Protein AF-A0A350PKV4-F1 (afdb_monomer_lite)

Radius of gyration: 9.42 Å; chains: 1; bounding box: 24×14×22 Å

Secondary structure (DSSP, 8-state):
--EEEEETTTSHHHHHHHHHHHHTT-EEEEE-S-SHHHHHHHHH--

Sequence (46 aa):
MKTIVITGASKGIGFETALSLLNQGCYVVAIARSSEELEQLRSQSS

pLDDT: mean 90.66, std 8.41, range [57.12, 97.62]

Structure (mmCIF, N/CA/C/O backbone):
data_AF-A0A350PKV4-F1
#
_entry.id   AF-A0A350PKV4-F1
#
loop_
_atom_site.group_PDB
_atom_site.id
_atom_site.type_symbol
_atom_site.label_atom_id
_atom_site.label_alt_id
_atom_site.label_comp_id
_atom_site.label_asym_id
_atom_site.label_entity_id
_atom_site.label_seq_id
_atom_site.pdbx_PDB_ins_code
_atom_site.Cartn_x
_atom_site.Cartn_y
_atom_site.Cartn_z
_atom_site.occupancy
_atom_site.B_iso_or_equiv
_atom_site.auth_seq_id
_atom_site.auth_comp_id
_atom_site.auth_asym_id
_atom_site.auth_atom_id
_atom_site.pdbx_PDB_model_num
ATOM 1 N N . MET A 1 1 ? -16.748 -3.292 9.466 1.00 80.94 1 MET A N 1
ATOM 2 C CA . MET A 1 1 ? -15.435 -3.297 8.785 1.00 80.94 1 MET A CA 1
ATOM 3 C C . MET A 1 1 ? -15.671 -3.525 7.299 1.00 80.94 1 MET A C 1
ATOM 5 O O . MET A 1 1 ? -16.388 -4.462 6.973 1.00 80.94 1 MET A O 1
ATOM 9 N N . LYS A 1 2 ? -15.179 -2.642 6.420 1.00 94.94 2 LYS A N 1
ATOM 10 C CA . LYS A 1 2 ? -15.329 -2.779 4.959 1.00 94.94 2 LYS A CA 1
ATOM 11 C C . LYS A 1 2 ? -14.056 -3.393 4.373 1.00 94.94 2 LYS A C 1
ATOM 13 O O . LYS A 1 2 ? -12.965 -2.985 4.768 1.00 94.94 2 LYS A O 1
ATOM 18 N N . THR A 1 3 ? -14.218 -4.332 3.443 1.00 97.50 3 THR A N 1
ATOM 19 C CA . THR A 1 3 ? -13.119 -4.953 2.691 1.00 97.50 3 THR A CA 1
ATOM 20 C C . THR A 1 3 ? -13.067 -4.373 1.287 1.00 97.50 3 THR A C 1
ATOM 22 O O . THR A 1 3 ? -14.088 -4.355 0.599 1.00 97.50 3 THR A O 1
ATOM 25 N N . ILE A 1 4 ? -11.896 -3.903 0.866 1.00 97.62 4 ILE A N 1
ATOM 26 C CA . ILE A 1 4 ? -11.699 -3.220 -0.416 1.00 97.62 4 ILE A CA 1
ATOM 27 C C . ILE A 1 4 ? -10.553 -3.893 -1.166 1.00 97.62 4 ILE A C 1
ATOM 29 O O . ILE A 1 4 ? -9.481 -4.100 -0.606 1.00 97.62 4 ILE A O 1
ATOM 33 N N . VAL A 1 5 ? -10.776 -4.228 -2.435 1.00 97.44 5 VAL A N 1
ATOM 34 C CA . VAL A 1 5 ? -9.753 -4.811 -3.313 1.00 97.44 5 VAL A CA 1
ATOM 35 C C . VAL A 1 5 ? -9.222 -3.727 -4.240 1.00 97.44 5 VAL A C 1
ATOM 37 O O . VAL A 1 5 ? -10.008 -3.041 -4.893 1.00 97.44 5 VAL A O 1
ATOM 40 N N . ILE A 1 6 ? -7.899 -3.588 -4.315 1.00 96.06 6 ILE A N 1
ATOM 41 C CA . ILE A 1 6 ? -7.239 -2.614 -5.189 1.00 96.06 6 ILE A CA 1
ATOM 42 C C . ILE A 1 6 ? -6.231 -3.339 -6.068 1.00 96.06 6 ILE A C 1
ATOM 44 O O . ILE A 1 6 ? -5.239 -3.884 -5.588 1.00 96.06 6 ILE A O 1
ATOM 48 N N . THR A 1 7 ? -6.471 -3.316 -7.3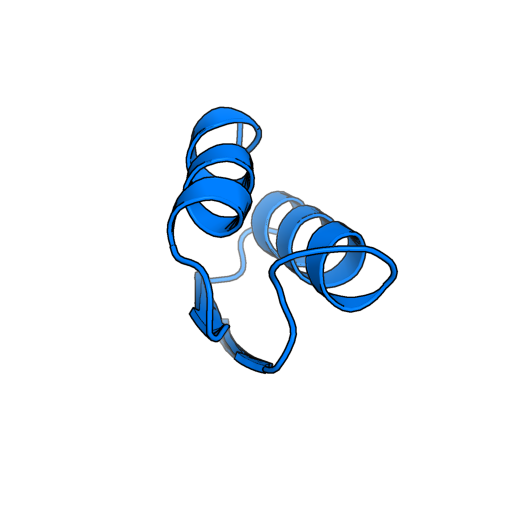74 1.00 95.88 7 THR A N 1
ATOM 49 C CA . THR A 1 7 ? -5.519 -3.785 -8.385 1.00 95.88 7 THR A CA 1
ATOM 50 C C . THR A 1 7 ? -4.620 -2.641 -8.837 1.00 95.88 7 THR A C 1
ATOM 52 O O . THR A 1 7 ? -5.088 -1.514 -8.976 1.00 95.88 7 THR A O 1
ATOM 55 N N . GLY A 1 8 ? -3.347 -2.920 -9.120 1.00 94.88 8 GLY A N 1
ATOM 56 C CA . GLY A 1 8 ? -2.381 -1.869 -9.456 1.00 94.88 8 GLY A CA 1
ATOM 57 C C . GLY A 1 8 ? -1.965 -1.042 -8.236 1.00 94.88 8 GLY A C 1
ATOM 58 O O . GLY A 1 8 ? -1.621 0.126 -8.374 1.00 94.88 8 GLY A O 1
ATOM 59 N N . ALA A 1 9 ? -1.994 -1.644 -7.045 1.00 96.06 9 ALA A N 1
ATOM 60 C CA . ALA A 1 9 ? -1.719 -0.969 -5.777 1.00 96.06 9 ALA A CA 1
ATOM 61 C C . ALA A 1 9 ? -0.226 -0.705 -5.505 1.00 96.06 9 ALA A C 1
ATOM 63 O O . ALA A 1 9 ? 0.118 -0.187 -4.453 1.00 96.06 9 ALA A O 1
ATOM 64 N N . SER A 1 10 ? 0.673 -1.069 -6.422 1.00 93.94 10 SER A N 1
ATOM 65 C CA . SER A 1 10 ? 2.110 -0.988 -6.162 1.00 93.94 10 SER A CA 1
ATOM 66 C C . SER A 1 10 ? 2.691 0.421 -6.290 1.00 93.94 10 SER A C 1
ATOM 68 O O . SER A 1 10 ? 3.730 0.703 -5.711 1.00 93.94 10 SER A O 1
ATOM 70 N N . LYS A 1 11 ? 2.037 1.332 -7.022 1.00 92.38 11 LYS A N 1
ATOM 71 C CA . LYS A 1 11 ? 2.519 2.712 -7.184 1.00 92.38 11 LYS A CA 1
ATOM 72 C C . LYS A 1 11 ? 1.435 3.688 -7.612 1.00 92.38 11 LYS A C 1
ATOM 74 O O . LYS A 1 11 ? 0.344 3.297 -8.033 1.00 92.38 11 LYS A O 1
ATOM 79 N N . GLY A 1 12 ? 1.783 4.973 -7.565 1.00 93.75 12 GLY A N 1
ATOM 80 C CA . GLY A 1 12 ? 0.934 6.066 -8.025 1.00 93.75 12 GLY A CA 1
ATOM 81 C C . GLY A 1 12 ? -0.411 6.068 -7.306 1.00 93.75 12 GLY A C 1
ATOM 82 O O . GLY A 1 12 ? -0.486 5.845 -6.103 1.00 93.75 12 GLY A O 1
ATOM 83 N N . ILE A 1 13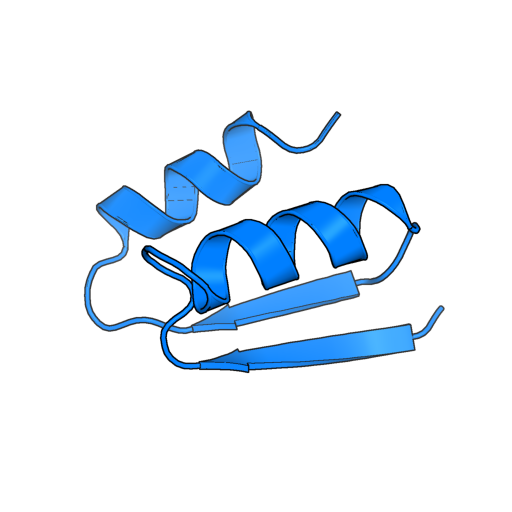 ? -1.489 6.277 -8.061 1.00 96.06 13 ILE A N 1
ATOM 84 C CA . ILE A 1 13 ? -2.833 6.442 -7.493 1.00 96.06 13 ILE A CA 1
ATOM 85 C C . ILE A 1 13 ? -3.280 5.197 -6.717 1.00 96.06 13 ILE A C 1
ATOM 87 O O . ILE A 1 13 ? -3.874 5.334 -5.653 1.00 96.06 13 ILE A O 1
ATOM 91 N N . GLY A 1 14 ? -2.987 3.989 -7.209 1.00 95.12 14 GLY A N 1
ATOM 92 C CA . GLY A 1 14 ? -3.393 2.754 -6.532 1.00 95.12 14 GLY A CA 1
ATOM 93 C C . GLY A 1 14 ? -2.755 2.602 -5.149 1.00 95.12 14 GLY A C 1
ATOM 94 O O . GLY A 1 14 ? -3.430 2.176 -4.215 1.00 95.12 14 GLY A O 1
ATOM 95 N N . PHE A 1 15 ? -1.489 3.006 -5.015 1.00 95.19 15 PHE A N 1
ATOM 96 C CA . PHE A 1 15 ? -0.751 2.989 -3.751 1.00 95.19 15 PHE A CA 1
ATOM 97 C C . PHE A 1 15 ? -1.328 3.997 -2.751 1.00 95.19 15 PHE A C 1
ATOM 99 O O . PHE A 1 15 ? -1.756 3.613 -1.665 1.00 95.19 15 PHE A O 1
ATOM 106 N N . GLU A 1 16 ? -1.442 5.268 -3.148 1.00 95.94 16 GLU A N 1
ATOM 107 C CA . GLU A 1 16 ? -1.980 6.325 -2.278 1.00 95.94 16 GLU A CA 1
ATOM 108 C C . GLU A 1 16 ? -3.432 6.042 -1.862 1.00 95.94 16 GLU A C 1
ATOM 110 O O . GLU A 1 16 ? -3.838 6.297 -0.727 1.00 95.94 16 GLU A O 1
ATOM 115 N N . THR A 1 17 ? -4.219 5.446 -2.764 1.00 96.56 17 THR A N 1
ATOM 116 C CA . THR A 1 17 ? -5.596 5.030 -2.465 1.00 96.56 17 THR A CA 1
ATOM 117 C C . THR A 1 17 ? -5.621 3.916 -1.420 1.00 96.56 17 THR A C 1
ATOM 119 O O . THR A 1 17 ? -6.420 3.982 -0.485 1.00 96.56 17 THR A O 1
ATOM 122 N N . ALA A 1 18 ? -4.747 2.909 -1.541 1.00 96.06 18 ALA A N 1
ATOM 123 C CA . ALA A 1 18 ? -4.633 1.840 -0.551 1.00 96.06 18 ALA A CA 1
ATOM 124 C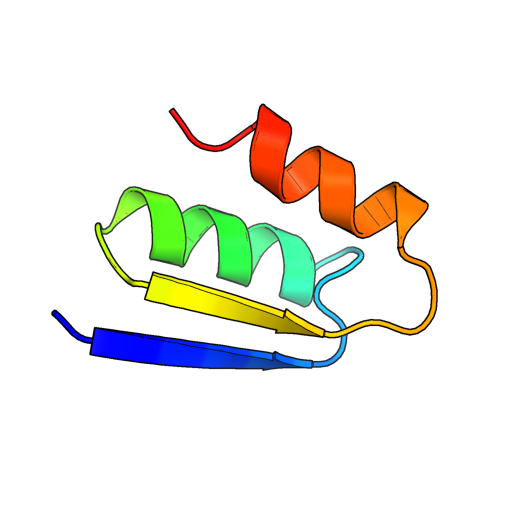 C . ALA A 1 18 ? -4.262 2.397 0.828 1.00 96.06 18 ALA A C 1
ATOM 126 O O . ALA A 1 18 ? -4.935 2.081 1.809 1.00 96.06 18 ALA A O 1
ATOM 127 N N . LEU A 1 19 ? -3.259 3.276 0.886 1.00 94.88 19 LEU A N 1
ATOM 128 C CA . LEU A 1 19 ? -2.799 3.899 2.125 1.00 94.88 19 LEU A CA 1
ATOM 129 C C . LEU A 1 19 ? -3.893 4.755 2.783 1.00 94.88 19 LEU A C 1
ATOM 131 O O . LEU A 1 19 ? -4.167 4.615 3.974 1.00 94.88 19 LEU A O 1
ATOM 135 N N . SER A 1 20 ? -4.583 5.593 2.004 1.00 95.81 20 SER A N 1
ATOM 136 C CA . SER A 1 20 ? -5.682 6.424 2.511 1.00 95.81 20 SER A CA 1
ATOM 137 C C . SER A 1 20 ? -6.821 5.588 3.102 1.00 95.81 20 SER A C 1
ATOM 139 O O . SER A 1 20 ? -7.364 5.932 4.152 1.00 95.81 20 SER A O 1
ATOM 141 N N . LEU A 1 21 ? -7.173 4.470 2.461 1.00 95.44 21 LEU A N 1
ATOM 142 C CA . LEU A 1 21 ? -8.234 3.579 2.934 1.00 95.44 21 LEU A CA 1
ATOM 143 C C . LEU A 1 21 ? -7.829 2.796 4.187 1.00 95.44 21 LEU A C 1
ATOM 145 O O . LEU A 1 21 ? -8.663 2.611 5.077 1.00 95.44 21 LEU A O 1
ATOM 149 N N . LEU A 1 22 ? -6.565 2.378 4.281 1.00 93.94 22 LEU A N 1
ATOM 150 C CA . LEU A 1 22 ? -6.014 1.763 5.491 1.00 93.94 22 LEU A CA 1
ATOM 151 C C . LEU A 1 22 ? -6.090 2.736 6.677 1.00 93.94 22 LEU A C 1
ATOM 153 O O . LEU A 1 22 ? -6.636 2.375 7.717 1.00 93.94 22 LEU A O 1
ATOM 157 N N . ASN A 1 23 ? -5.693 3.999 6.481 1.00 93.19 23 ASN A N 1
ATOM 158 C CA . ASN A 1 23 ? -5.775 5.052 7.506 1.00 93.19 23 ASN A CA 1
ATOM 159 C C . ASN A 1 23 ? -7.217 5.385 7.938 1.00 93.19 23 ASN A C 1
ATOM 161 O O . ASN A 1 23 ? -7.442 5.934 9.013 1.00 93.19 23 ASN A O 1
ATOM 165 N N . GLN A 1 24 ? -8.214 5.041 7.121 1.00 94.25 24 GLN A N 1
ATOM 166 C CA . GLN A 1 24 ? -9.637 5.158 7.464 1.00 94.25 24 GLN A CA 1
ATOM 167 C C . GLN A 1 24 ? -10.184 3.918 8.199 1.00 94.25 24 GLN A C 1
ATOM 169 O O . GLN A 1 24 ? -11.390 3.824 8.438 1.00 94.25 24 GLN A O 1
ATOM 174 N N . GLY A 1 25 ? -9.333 2.941 8.535 1.00 93.31 25 GLY A N 1
ATOM 175 C CA . GLY A 1 25 ? -9.718 1.705 9.220 1.00 93.31 25 GLY A CA 1
ATOM 176 C C . GLY A 1 25 ? -10.387 0.669 8.310 1.00 93.31 25 GLY A C 1
ATOM 177 O O . GLY A 1 25 ? -11.119 -0.205 8.790 1.00 93.31 25 GLY A O 1
ATOM 178 N N . CYS A 1 26 ? -10.191 0.767 6.991 1.00 95.56 26 CYS A N 1
ATOM 179 C CA . CYS A 1 26 ? -10.647 -0.264 6.062 1.00 95.56 26 CYS A CA 1
ATOM 180 C C . CYS A 1 26 ? -9.651 -1.423 6.002 1.00 95.56 26 CYS A C 1
ATOM 182 O O . CYS A 1 26 ? -8.448 -1.247 6.165 1.00 95.56 26 CYS A O 1
ATOM 184 N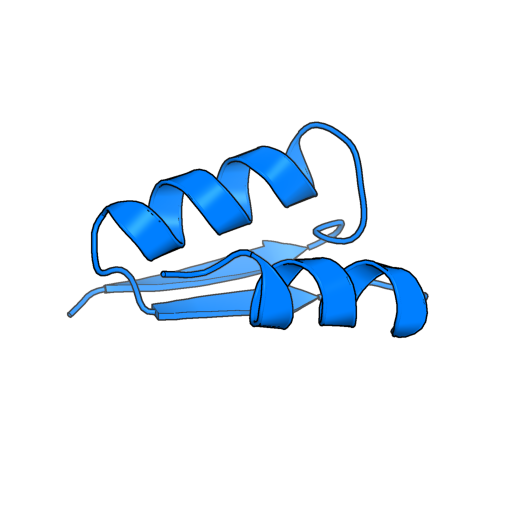 N . TYR A 1 27 ? -10.155 -2.613 5.682 1.00 95.50 27 TYR A N 1
ATOM 185 C CA . TYR A 1 27 ? -9.305 -3.740 5.327 1.00 95.50 27 TYR A CA 1
ATOM 186 C C . TYR A 1 27 ? -9.054 -3.717 3.816 1.00 95.50 27 TYR A C 1
ATOM 188 O O . TYR A 1 27 ? -9.997 -3.833 3.028 1.00 95.50 27 TYR A O 1
ATOM 196 N N . VAL A 1 28 ? -7.798 -3.544 3.405 1.00 95.69 28 VAL A N 1
ATOM 197 C CA . VAL A 1 28 ? -7.422 -3.411 1.990 1.00 95.69 28 VAL A CA 1
ATOM 198 C C . VAL A 1 28 ? -6.663 -4.647 1.516 1.00 95.69 28 VAL A C 1
ATOM 200 O O . VAL A 1 28 ? -5.637 -5.018 2.080 1.00 95.69 28 VAL A O 1
ATOM 203 N N . VAL A 1 29 ? -7.151 -5.260 0.438 1.00 95.69 29 VAL A N 1
ATOM 204 C CA . VAL A 1 29 ? -6.463 -6.315 -0.313 1.00 95.69 29 VAL A CA 1
ATOM 205 C C . VAL A 1 29 ? -5.793 -5.670 -1.524 1.00 95.69 29 VAL A C 1
ATOM 207 O O . VAL A 1 29 ? -6.438 -5.381 -2.534 1.00 95.69 29 VAL A O 1
ATOM 210 N N . ALA A 1 30 ? -4.494 -5.413 -1.406 1.00 95.25 30 ALA A N 1
ATOM 211 C CA . ALA A 1 30 ? -3.681 -4.791 -2.444 1.00 95.25 30 ALA A CA 1
ATOM 212 C C . ALA A 1 30 ? -3.079 -5.853 -3.384 1.00 95.25 30 ALA A C 1
ATOM 214 O O . ALA A 1 30 ? -2.434 -6.797 -2.932 1.00 95.25 30 ALA A O 1
ATOM 215 N N . ILE A 1 31 ? -3.290 -5.702 -4.695 1.00 95.19 31 ILE A N 1
ATOM 216 C CA . ILE A 1 31 ? -2.850 -6.649 -5.729 1.00 95.19 31 ILE A CA 1
ATOM 217 C C . ILE A 1 31 ? -1.997 -5.914 -6.763 1.00 95.19 31 ILE A C 1
ATOM 219 O O . ILE A 1 31 ? -2.413 -4.906 -7.343 1.00 95.19 31 ILE A O 1
ATOM 223 N N . ALA A 1 32 ? -0.815 -6.449 -7.050 1.00 93.50 3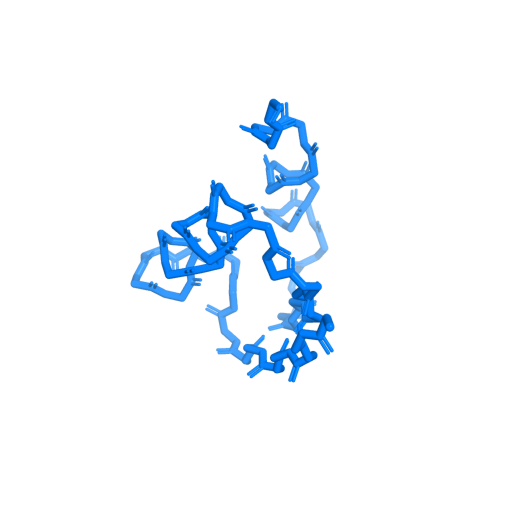2 ALA A N 1
ATOM 224 C CA . ALA A 1 32 ? 0.060 -5.974 -8.112 1.00 93.50 32 ALA A CA 1
ATOM 225 C C . ALA A 1 32 ? 0.956 -7.103 -8.639 1.00 93.50 32 ALA A C 1
ATOM 227 O O . ALA A 1 32 ? 0.981 -8.198 -8.086 1.00 93.50 32 ALA A O 1
ATOM 228 N N . ARG A 1 33 ? 1.685 -6.830 -9.729 1.00 90.56 33 ARG A N 1
ATOM 229 C CA . ARG A 1 33 ? 2.615 -7.799 -10.337 1.00 90.56 33 ARG A CA 1
ATOM 230 C C . ARG A 1 33 ? 3.934 -7.931 -9.571 1.00 90.56 33 ARG A C 1
ATOM 232 O O . ARG A 1 33 ? 4.511 -9.008 -9.576 1.00 90.56 33 ARG A O 1
ATOM 239 N N . SER A 1 34 ? 4.414 -6.841 -8.967 1.00 85.94 34 SER A N 1
ATOM 240 C CA . SER A 1 34 ? 5.632 -6.816 -8.150 1.00 85.94 34 SER A CA 1
ATOM 241 C C . SER A 1 34 ? 5.249 -6.740 -6.677 1.00 85.94 34 SER A C 1
ATOM 243 O O . SER A 1 34 ? 4.459 -5.875 -6.297 1.00 85.94 34 SER A O 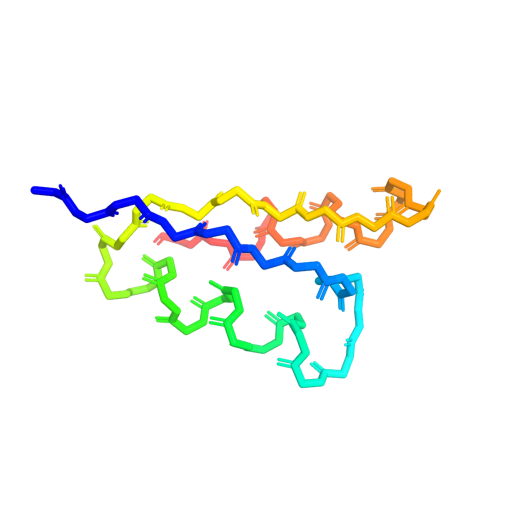1
ATOM 245 N N . SER A 1 35 ? 5.791 -7.644 -5.863 1.00 81.75 35 SER A N 1
ATOM 246 C CA . SER A 1 35 ? 5.541 -7.698 -4.420 1.00 81.75 35 SER A CA 1
ATOM 247 C C . SER A 1 35 ? 6.392 -6.708 -3.625 1.00 81.75 35 SER A C 1
ATOM 249 O O . SER A 1 35 ? 5.957 -6.267 -2.573 1.00 81.75 35 SER A O 1
ATOM 251 N N . GLU A 1 36 ? 7.569 -6.318 -4.119 1.00 84.19 36 GLU A N 1
ATOM 252 C CA . GLU A 1 36 ? 8.509 -5.444 -3.395 1.00 84.19 36 GLU A CA 1
ATOM 253 C C . GLU A 1 36 ? 7.899 -4.072 -3.068 1.00 84.19 36 GLU A C 1
ATOM 255 O O . GLU A 1 36 ? 7.960 -3.595 -1.938 1.00 84.19 36 GLU A O 1
ATOM 260 N N . GLU A 1 37 ? 7.233 -3.476 -4.054 1.00 83.12 37 GLU A N 1
ATOM 261 C CA . GLU A 1 37 ? 6.520 -2.205 -3.918 1.00 83.12 37 GLU A CA 1
ATOM 262 C C . GLU A 1 37 ? 5.297 -2.322 -2.977 1.00 83.12 37 GLU A C 1
ATOM 264 O O . GLU A 1 37 ? 4.942 -1.360 -2.298 1.00 83.12 37 GLU A O 1
ATOM 269 N N . LEU A 1 38 ? 4.665 -3.502 -2.884 1.00 87.31 38 LEU A N 1
ATOM 270 C CA . LEU A 1 38 ? 3.529 -3.726 -1.978 1.00 87.31 38 LEU A CA 1
ATOM 271 C C . LEU A 1 38 ? 3.951 -3.778 -0.508 1.00 87.31 38 LEU A C 1
ATOM 273 O O . LEU A 1 38 ? 3.181 -3.353 0.351 1.00 87.31 38 LEU A O 1
ATOM 277 N N . GLU A 1 39 ? 5.165 -4.231 -0.196 1.00 86.50 39 GLU A N 1
ATOM 278 C CA . GLU A 1 39 ? 5.596 -4.295 1.207 1.00 86.50 39 GLU A CA 1
ATOM 279 C C . GLU A 1 39 ? 5.854 -2.920 1.814 1.00 86.50 39 GLU A C 1
ATOM 281 O O . GLU A 1 39 ? 5.746 -2.752 3.031 1.00 86.50 39 GLU A O 1
ATOM 286 N N . GLN A 1 40 ? 6.061 -1.905 0.975 1.00 86.56 40 GLN A N 1
ATOM 287 C CA . GLN A 1 40 ? 6.076 -0.515 1.416 1.00 86.56 40 GLN A CA 1
ATOM 288 C C . GLN A 1 40 ? 4.703 -0.058 1.941 1.00 86.56 40 GLN A C 1
ATOM 290 O O . GLN A 1 40 ? 4.656 0.734 2.877 1.00 86.56 40 GLN A O 1
ATOM 295 N N . LEU A 1 41 ? 3.580 -0.582 1.421 1.00 85.62 41 LEU A N 1
ATOM 296 C CA . LEU A 1 41 ? 2.249 -0.279 1.978 1.00 85.62 41 LEU A CA 1
ATOM 297 C C . LEU A 1 41 ? 2.103 -0.826 3.397 1.00 85.62 41 LEU A C 1
ATOM 299 O O . LEU A 1 41 ? 1.543 -0.159 4.268 1.00 85.62 41 LEU A O 1
ATOM 303 N N . ARG A 1 42 ? 2.621 -2.035 3.644 1.00 82.88 42 ARG A N 1
ATOM 304 C CA . ARG A 1 42 ? 2.563 -2.659 4.973 1.00 82.88 42 ARG A CA 1
ATOM 305 C C . ARG A 1 42 ? 3.374 -1.884 6.003 1.00 82.88 42 ARG A C 1
ATOM 307 O O . ARG A 1 42 ? 2.936 -1.787 7.142 1.00 82.88 42 ARG A O 1
ATOM 314 N N . SER A 1 43 ? 4.534 -1.351 5.618 1.00 84.12 43 SER A N 1
ATOM 315 C CA . SER A 1 43 ? 5.403 -0.608 6.537 1.00 84.12 43 SER A CA 1
ATOM 316 C C . SER A 1 43 ? 4.939 0.826 6.802 1.00 84.12 43 SER A C 1
ATOM 318 O O . SER A 1 43 ? 5.278 1.377 7.845 1.00 84.12 43 SER A O 1
ATOM 320 N N . GLN A 1 44 ? 4.168 1.428 5.891 1.00 79.25 44 GLN A N 1
ATOM 321 C CA . GLN A 1 44 ? 3.683 2.811 6.018 1.00 79.25 44 GLN A CA 1
ATOM 322 C C . GLN A 1 44 ? 2.311 2.940 6.696 1.00 79.25 44 GLN A C 1
ATOM 324 O O . GLN A 1 44 ? 1.874 4.050 6.989 1.00 79.25 44 GLN A O 1
ATOM 329 N N . SER A 1 45 ? 1.634 1.824 6.966 1.00 61.84 45 SER A N 1
ATOM 330 C CA . SER A 1 45 ? 0.363 1.814 7.697 1.00 61.84 45 SER A CA 1
ATOM 331 C C . SER A 1 45 ? 0.639 1.918 9.202 1.00 61.84 45 SER A C 1
ATOM 333 O O . SER A 1 45 ? 1.269 1.019 9.757 1.00 61.84 45 SER A O 1
ATOM 335 N N . SER A 1 46 ? 0.214 3.013 9.845 1.00 57.12 46 SER A N 1
ATOM 336 C CA . SER A 1 46 ? 0.369 3.265 11.295 1.00 57.12 46 SER A CA 1
ATOM 337 C C . SER A 1 46 ? -0.912 2.999 12.076 1.00 57.12 46 SER A C 1
ATOM 339 O O . SER A 1 46 ? -2.000 3.256 11.517 1.00 57.12 46 SER A O 1
#

Foldseek 3Di:
DAEEEAEPCLDDPNVVVQLVCLQVVYHYHYHYPDCVSVVVSVVSRD